Protein AF-A0A838EIT8-F1 (afdb_monomer_lite)

pLDDT: mean 84.23, std 12.79, range [41.88, 96.06]

Radius of gyration: 15.47 Å; chains: 1; bounding box: 29×15×52 Å

Sequence (64 aa):
MKNPVIYYAAIALGVIALIVGILYITGTLGVHHARGYAGLGVGLLLIIVGVVGMVISKPKAVAK

Structure (mmCIF, N/CA/C/O backbone):
data_AF-A0A838EIT8-F1
#
_entry.id   AF-A0A838EIT8-F1
#
loop_
_atom_site.group_PDB
_atom_site.id
_atom_site.type_symbol
_atom_site.label_atom_id
_atom_site.label_alt_id
_atom_site.label_comp_id
_atom_site.label_asym_id
_atom_site.label_entity_id
_atom_site.label_seq_id
_atom_site.pdbx_PDB_ins_code
_atom_site.Cartn_x
_atom_site.Cartn_y
_atom_site.Cartn_z
_atom_site.occupancy
_atom_site.B_iso_or_equiv
_atom_site.auth_seq_id
_atom_site.auth_comp_id
_atom_site.auth_asym_id
_atom_site.auth_atom_id
_atom_site.pdbx_PDB_model_num
ATOM 1 N N . MET A 1 1 ? -18.928 11.530 13.669 1.00 50.53 1 MET A N 1
ATOM 2 C CA . MET A 1 1 ? -19.191 10.073 13.691 1.00 50.53 1 MET A CA 1
ATOM 3 C C . MET A 1 1 ? -17.955 9.369 13.141 1.00 50.53 1 MET A C 1
ATOM 5 O O . MET A 1 1 ? -17.615 9.614 11.991 1.00 50.53 1 MET A O 1
ATOM 9 N N . LYS A 1 2 ? -17.214 8.595 13.949 1.00 62.03 2 LYS A N 1
ATOM 10 C CA . LYS A 1 2 ? -16.036 7.843 13.473 1.00 62.03 2 LYS A CA 1
ATOM 11 C C . LYS A 1 2 ? -16.544 6.658 12.650 1.00 62.03 2 LYS A C 1
ATOM 13 O O . LYS A 1 2 ? -16.961 5.666 13.234 1.00 62.03 2 LYS A O 1
ATOM 18 N N . ASN A 1 3 ? -16.611 6.794 11.325 1.00 72.50 3 ASN A N 1
ATOM 19 C CA . ASN A 1 3 ? -17.075 5.711 10.462 1.00 72.50 3 ASN A CA 1
ATOM 20 C C . ASN A 1 3 ? -15.914 4.729 10.220 1.00 72.50 3 ASN A C 1
ATOM 22 O O . ASN A 1 3 ? -14.979 5.086 9.499 1.00 72.50 3 ASN A O 1
ATOM 26 N N . PRO A 1 4 ? -15.942 3.512 10.795 1.00 73.75 4 PRO A N 1
ATOM 27 C CA . PRO A 1 4 ? -14.856 2.548 10.635 1.00 73.75 4 PRO A CA 1
ATOM 28 C C . PRO A 1 4 ? -14.613 2.175 9.166 1.00 73.75 4 PRO A C 1
ATOM 30 O O . PRO A 1 4 ? -13.486 1.841 8.806 1.00 73.75 4 PRO A O 1
ATOM 33 N N . VAL A 1 5 ? -15.628 2.311 8.303 1.00 83.81 5 VAL A N 1
ATOM 34 C CA . VAL A 1 5 ? -15.550 2.040 6.858 1.00 83.81 5 VAL A CA 1
ATOM 35 C C . VAL A 1 5 ? -14.471 2.883 6.167 1.00 83.81 5 VAL A C 1
ATOM 37 O O . VAL A 1 5 ? -13.802 2.383 5.268 1.00 83.81 5 VAL A O 1
ATOM 40 N N . ILE A 1 6 ? -14.232 4.123 6.613 1.00 86.12 6 ILE A N 1
ATOM 41 C CA . ILE A 1 6 ? -13.211 5.003 6.016 1.00 86.12 6 ILE A CA 1
ATOM 42 C C . ILE A 1 6 ? -11.802 4.423 6.185 1.00 86.12 6 ILE A C 1
ATOM 44 O O . ILE A 1 6 ? -10.999 4.494 5.258 1.00 86.12 6 ILE A O 1
ATOM 48 N N . TYR A 1 7 ? -11.501 3.812 7.334 1.00 87.00 7 TYR A N 1
ATOM 49 C CA . TYR A 1 7 ? -10.178 3.232 7.575 1.00 87.00 7 TYR A CA 1
ATOM 50 C C . TYR A 1 7 ? -9.948 1.981 6.724 1.00 87.00 7 TYR A C 1
ATOM 52 O O . TYR A 1 7 ? -8.869 1.819 6.161 1.00 87.00 7 TYR A O 1
ATOM 60 N N . TYR A 1 8 ? -10.971 1.137 6.559 1.00 87.00 8 TYR A N 1
ATOM 61 C CA . TYR A 1 8 ? -10.896 -0.010 5.649 1.00 87.00 8 TYR A CA 1
ATOM 62 C C . TYR A 1 8 ? -10.739 0.423 4.187 1.00 87.00 8 TYR A C 1
ATOM 64 O O . TYR A 1 8 ? -9.915 -0.143 3.472 1.00 87.00 8 TYR A O 1
ATOM 72 N N . ALA A 1 9 ? -11.470 1.456 3.756 1.00 88.81 9 ALA A N 1
ATOM 73 C CA . ALA A 1 9 ? -11.344 2.010 2.410 1.00 88.81 9 ALA A CA 1
ATOM 74 C C . ALA A 1 9 ? -9.942 2.591 2.157 1.00 88.81 9 ALA A C 1
ATOM 76 O O . ALA A 1 9 ? -9.350 2.321 1.115 1.00 88.81 9 ALA A O 1
ATOM 77 N N . ALA A 1 10 ? -9.377 3.325 3.123 1.00 91.31 10 ALA A N 1
ATOM 78 C CA . ALA A 1 10 ? -8.018 3.856 3.029 1.00 91.31 10 ALA A CA 1
ATOM 79 C C . ALA A 1 10 ? -6.971 2.739 2.892 1.00 91.31 10 ALA A C 1
ATOM 81 O O . ALA A 1 10 ? -6.086 2.831 2.044 1.00 91.31 10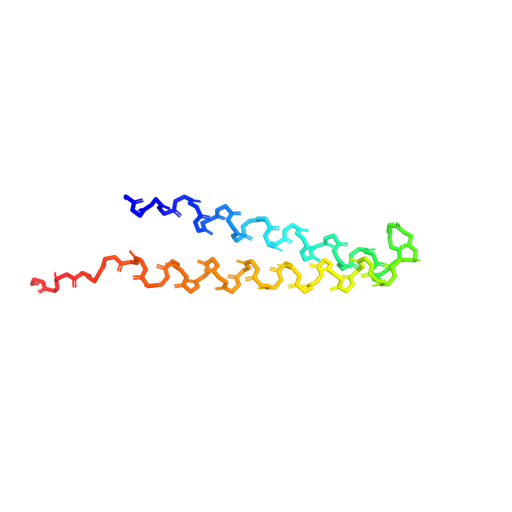 ALA A O 1
ATOM 82 N N . ILE A 1 11 ? -7.105 1.658 3.670 1.00 91.81 11 ILE A N 1
ATOM 83 C CA . ILE A 1 11 ? -6.213 0.495 3.574 1.00 91.81 11 ILE A CA 1
ATOM 84 C C . ILE A 1 11 ? -6.350 -0.175 2.203 1.00 91.81 11 ILE A C 1
ATOM 86 O O . ILE A 1 11 ? -5.340 -0.421 1.551 1.00 91.81 11 ILE A O 1
ATOM 90 N 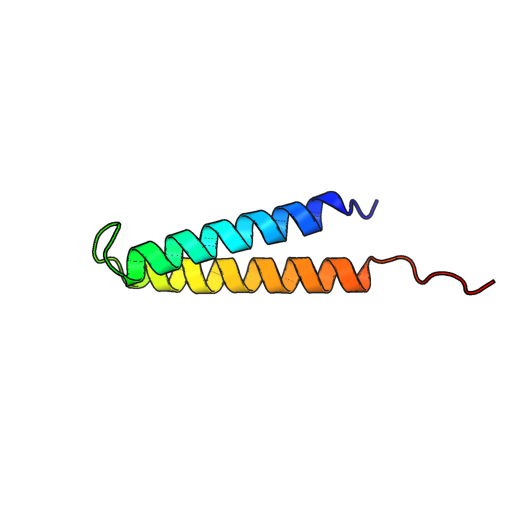N . ALA A 1 12 ? -7.576 -0.433 1.736 1.00 93.50 12 ALA A N 1
ATOM 91 C CA . ALA A 1 12 ? -7.813 -1.069 0.440 1.00 93.50 12 ALA A CA 1
ATOM 92 C C . ALA A 1 12 ? -7.223 -0.247 -0.719 1.00 93.50 12 ALA A C 1
ATOM 94 O O . ALA A 1 12 ? -6.518 -0.791 -1.568 1.00 93.50 12 ALA A O 1
ATOM 95 N N . LEU A 1 13 ? -7.437 1.073 -0.715 1.00 94.62 13 LEU A N 1
ATOM 96 C CA . LEU A 1 13 ? -6.839 1.981 -1.696 1.00 94.62 13 LEU A CA 1
ATOM 97 C C . LEU A 1 13 ? -5.310 2.002 -1.604 1.00 94.62 13 LEU A C 1
ATOM 99 O O . LEU A 1 13 ? -4.637 2.000 -2.633 1.00 94.62 13 LEU A O 1
ATOM 103 N N . GLY A 1 14 ? -4.755 1.974 -0.391 1.00 93.44 14 GLY A N 1
ATOM 104 C CA . GLY A 1 14 ? -3.311 1.917 -0.178 1.00 93.44 14 GLY A CA 1
ATOM 105 C C . GLY A 1 14 ? -2.675 0.636 -0.726 1.00 93.44 14 GLY A C 1
ATOM 106 O O . GLY A 1 14 ? -1.630 0.697 -1.371 1.00 93.44 14 GLY A O 1
ATOM 107 N N . VAL A 1 15 ? -3.334 -0.515 -0.555 1.00 96.06 15 VAL A N 1
ATOM 108 C CA . VAL A 1 15 ? -2.889 -1.798 -1.128 1.00 96.06 15 VAL A CA 1
ATOM 109 C C . VAL A 1 15 ? -2.916 -1.755 -2.657 1.00 96.06 15 VAL A C 1
ATOM 111 O O . VAL A 1 15 ? -1.943 -2.154 -3.293 1.00 96.06 15 VAL A O 1
ATOM 114 N N . ILE A 1 16 ? -3.984 -1.223 -3.258 1.00 96.00 16 ILE A N 1
ATOM 115 C CA . ILE A 1 16 ? -4.076 -1.066 -4.718 1.00 96.00 16 ILE A CA 1
ATOM 116 C C . ILE A 1 16 ? -2.949 -0.159 -5.231 1.00 96.00 16 ILE A C 1
ATOM 118 O O . ILE A 1 16 ? -2.263 -0.512 -6.190 1.00 96.00 16 ILE A O 1
ATOM 122 N N . ALA A 1 17 ? -2.712 0.979 -4.574 1.00 94.00 17 ALA A N 1
ATOM 123 C CA . ALA A 1 17 ? -1.639 1.901 -4.937 1.00 94.00 17 ALA A CA 1
ATOM 124 C C . ALA A 1 17 ? -0.243 1.258 -4.825 1.00 94.00 17 ALA A C 1
ATOM 126 O O . ALA A 1 17 ? 0.583 1.459 -5.716 1.00 94.00 17 ALA A O 1
ATOM 127 N N . LEU A 1 18 ? 0.005 0.435 -3.795 1.00 94.25 18 LEU A N 1
ATOM 128 C CA . LEU A 1 18 ? 1.242 -0.345 -3.667 1.00 94.25 18 LEU A CA 1
ATOM 129 C C . LEU A 1 18 ? 1.422 -1.313 -4.835 1.00 94.25 18 LEU A C 1
ATOM 131 O O . LEU A 1 18 ? 2.488 -1.331 -5.443 1.00 94.25 18 LEU A O 1
ATOM 135 N N . ILE A 1 19 ? 0.388 -2.093 -5.165 1.00 94.69 19 ILE A N 1
ATOM 136 C CA . ILE A 1 19 ? 0.438 -3.061 -6.269 1.00 94.69 19 ILE A CA 1
ATOM 137 C C . ILE A 1 19 ? 0.769 -2.341 -7.578 1.00 94.69 19 ILE A C 1
ATOM 139 O O . ILE A 1 19 ? 1.694 -2.736 -8.281 1.00 94.69 19 ILE A O 1
ATOM 143 N N . VAL A 1 20 ? 0.072 -1.244 -7.880 1.00 92.56 20 VAL A N 1
ATOM 144 C CA . VAL A 1 20 ? 0.330 -0.446 -9.087 1.00 92.56 20 VAL A CA 1
ATOM 145 C C . VAL A 1 20 ? 1.750 0.129 -9.080 1.00 92.56 20 VAL A C 1
ATOM 147 O O . VAL A 1 20 ? 2.436 0.072 -10.099 1.00 92.56 20 VAL A O 1
ATOM 150 N N . GLY A 1 21 ? 2.222 0.637 -7.938 1.00 90.38 21 GLY A N 1
ATOM 151 C CA . GLY A 1 21 ? 3.592 1.126 -7.779 1.00 90.38 21 GLY A CA 1
ATOM 152 C C . GLY A 1 21 ? 4.638 0.051 -8.084 1.00 90.38 21 GLY A C 1
ATOM 153 O O . GLY A 1 21 ? 5.573 0.304 -8.845 1.00 90.38 21 GLY A O 1
ATOM 154 N N . ILE A 1 22 ? 4.440 -1.166 -7.566 1.00 92.00 22 ILE A N 1
ATOM 155 C CA . ILE A 1 22 ? 5.304 -2.322 -7.839 1.00 92.00 22 ILE A CA 1
ATOM 156 C C . ILE A 1 22 ? 5.292 -2.653 -9.333 1.00 92.00 22 ILE A C 1
ATOM 158 O O . ILE A 1 22 ? 6.364 -2.762 -9.920 1.00 92.00 22 ILE A O 1
ATOM 162 N N . LEU A 1 23 ? 4.117 -2.730 -9.967 1.00 91.00 23 LEU A N 1
ATOM 163 C CA . LEU A 1 23 ? 3.990 -3.048 -11.397 1.00 91.00 23 LEU A CA 1
ATOM 164 C C . LEU A 1 23 ? 4.691 -2.027 -12.314 1.00 91.00 23 LEU A C 1
ATOM 166 O O . LE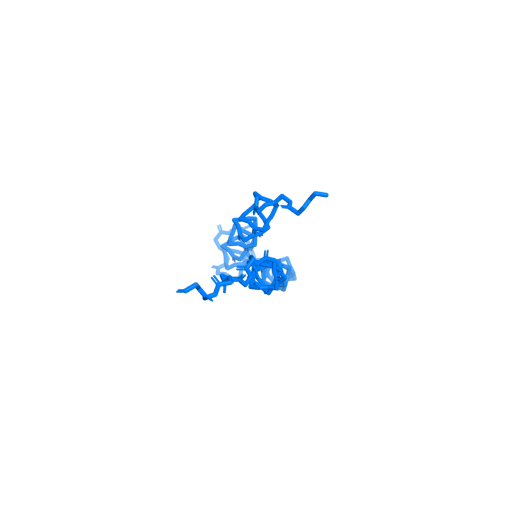U A 1 23 ? 5.185 -2.395 -13.382 1.00 91.00 23 LEU A O 1
ATOM 170 N N . TYR A 1 24 ? 4.759 -0.752 -11.915 1.00 91.19 24 TYR A N 1
ATOM 171 C CA . TYR A 1 24 ? 5.542 0.266 -12.628 1.00 91.19 24 TYR A CA 1
ATOM 172 C C . TYR A 1 24 ? 7.054 0.121 -12.413 1.00 91.19 24 TYR A C 1
ATOM 174 O O . TYR A 1 24 ? 7.825 0.408 -13.328 1.00 91.19 24 TYR A O 1
ATOM 182 N N . ILE A 1 25 ? 7.495 -0.315 -11.229 1.00 89.62 25 ILE A N 1
ATOM 183 C CA . ILE A 1 25 ? 8.919 -0.550 -10.929 1.00 89.62 25 ILE A CA 1
ATOM 184 C C . ILE A 1 25 ? 9.424 -1.807 -11.635 1.00 89.62 25 ILE A C 1
ATOM 186 O O . ILE A 1 25 ? 10.522 -1.802 -12.179 1.00 89.62 25 ILE A O 1
ATOM 190 N N . THR A 1 26 ? 8.615 -2.866 -11.681 1.00 90.50 26 THR A N 1
ATOM 191 C CA . THR A 1 26 ? 8.945 -4.112 -12.389 1.00 90.50 26 THR A CA 1
ATOM 192 C C . 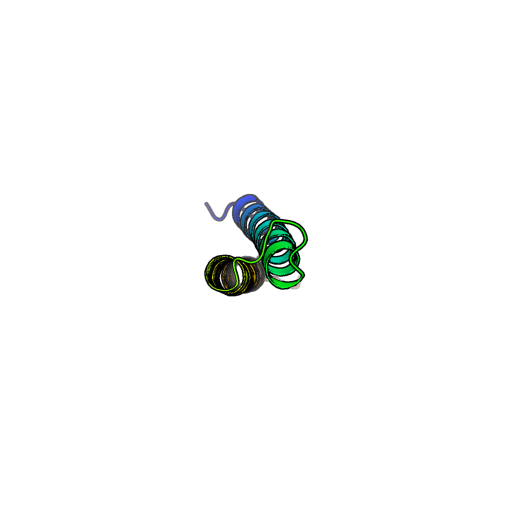THR A 1 26 ? 8.814 -3.986 -13.908 1.00 90.50 26 THR A C 1
ATOM 194 O O . THR A 1 26 ? 9.016 -4.964 -14.623 1.00 90.50 26 THR A O 1
ATOM 197 N N . GLY A 1 27 ? 8.456 -2.801 -14.418 1.00 84.56 27 GLY A N 1
ATOM 198 C CA . GLY A 1 27 ? 8.327 -2.519 -15.848 1.00 84.56 27 GLY A CA 1
ATOM 199 C C . GLY A 1 27 ? 7.116 -3.173 -16.519 1.00 84.56 27 GLY A C 1
ATOM 200 O O . GLY A 1 27 ? 6.977 -3.089 -17.736 1.00 84.56 27 GLY A O 1
ATOM 201 N N . THR A 1 28 ? 6.213 -3.787 -15.751 1.00 89.56 28 THR A N 1
ATOM 202 C CA . THR A 1 28 ? 5.027 -4.498 -16.258 1.00 89.56 28 THR A CA 1
ATOM 203 C C . THR A 1 28 ? 4.010 -3.548 -16.900 1.00 89.56 28 THR A C 1
ATOM 205 O O . THR A 1 28 ? 3.310 -3.934 -17.829 1.00 89.56 28 THR A O 1
ATOM 208 N N . LEU A 1 29 ? 3.963 -2.292 -16.446 1.00 84.00 29 LEU A N 1
ATOM 209 C CA . LEU A 1 29 ? 3.134 -1.215 -17.012 1.00 84.00 29 LEU A CA 1
ATOM 210 C C . LEU A 1 29 ? 3.957 -0.183 -17.808 1.00 84.00 29 LEU A C 1
ATOM 212 O O . LEU A 1 29 ? 3.521 0.951 -18.005 1.00 84.00 29 LEU A O 1
ATOM 216 N N . GLY A 1 30 ? 5.161 -0.563 -18.241 1.00 78.81 30 GLY A N 1
ATOM 217 C CA . GLY A 1 30 ? 6.150 0.346 -18.814 1.00 78.81 30 GLY A CA 1
ATOM 218 C C . GLY A 1 30 ? 7.077 0.952 -17.758 1.00 78.81 30 GLY A C 1
ATOM 219 O O . GLY A 1 30 ? 6.739 1.068 -16.577 1.00 78.81 30 GLY A O 1
ATOM 220 N N . VAL A 1 31 ? 8.286 1.320 -18.186 1.00 77.69 31 VAL A N 1
ATOM 221 C CA . VAL A 1 31 ? 9.362 1.787 -17.302 1.00 77.69 31 VAL A CA 1
ATOM 222 C C . VAL A 1 31 ? 9.107 3.243 -16.904 1.00 77.69 31 VAL A C 1
ATOM 224 O O . VAL A 1 31 ? 9.534 4.186 -17.566 1.00 77.69 31 VAL A O 1
ATOM 227 N N . HIS A 1 32 ? 8.386 3.431 -15.800 1.00 81.25 32 HIS A N 1
ATOM 228 C CA . HIS A 1 32 ? 8.077 4.747 -15.238 1.00 81.25 32 HIS A CA 1
ATOM 229 C C . HIS A 1 32 ? 8.420 4.792 -13.748 1.00 81.25 32 HIS A C 1
ATOM 231 O O . HIS A 1 32 ? 7.544 4.868 -12.886 1.00 81.25 32 HIS A O 1
ATOM 237 N N . HIS A 1 33 ? 9.720 4.779 -13.443 1.00 82.19 33 HIS A N 1
ATOM 238 C CA . HIS A 1 33 ? 10.237 4.656 -12.075 1.00 82.19 33 HIS A CA 1
ATOM 239 C C . HIS A 1 33 ? 9.676 5.731 -11.133 1.00 82.19 33 HIS A C 1
ATOM 241 O O . HIS A 1 33 ? 9.281 5.422 -10.014 1.00 82.19 33 HIS A O 1
ATOM 247 N N . ALA A 1 34 ? 9.546 6.977 -11.602 1.00 89.31 34 ALA A N 1
ATOM 248 C CA . ALA A 1 34 ? 8.971 8.066 -10.810 1.00 89.31 34 ALA A CA 1
ATOM 249 C C . ALA A 1 34 ? 7.521 7.784 -10.369 1.00 89.31 34 ALA A C 1
ATOM 251 O O . ALA A 1 34 ? 7.167 8.025 -9.217 1.00 89.31 34 ALA A O 1
ATOM 252 N N . ARG A 1 35 ? 6.689 7.225 -11.262 1.00 86.81 35 ARG A N 1
ATOM 253 C CA . ARG A 1 35 ? 5.302 6.836 -10.946 1.00 86.81 35 ARG A CA 1
ATOM 254 C C . ARG A 1 35 ? 5.262 5.629 -10.015 1.00 86.81 35 ARG A C 1
ATOM 256 O O . ARG A 1 35 ? 4.424 5.582 -9.121 1.00 86.81 35 ARG A O 1
ATOM 263 N N . GLY A 1 36 ? 6.197 4.698 -10.194 1.00 88.19 36 GLY A N 1
ATOM 264 C CA . GLY A 1 36 ? 6.392 3.554 -9.311 1.00 88.19 36 GLY A CA 1
ATOM 265 C C . GLY A 1 36 ? 6.693 3.964 -7.870 1.00 88.19 36 GLY A C 1
ATOM 266 O O . GLY A 1 36 ? 5.970 3.577 -6.953 1.00 88.19 36 GLY A O 1
ATOM 267 N N . TYR A 1 37 ? 7.696 4.824 -7.666 1.00 91.25 37 TYR A N 1
ATOM 268 C CA . TYR A 1 37 ? 8.040 5.344 -6.339 1.00 91.25 37 TYR A CA 1
ATOM 269 C C . TYR A 1 37 ? 6.926 6.201 -5.732 1.00 91.25 37 TYR A C 1
ATOM 271 O O . TYR A 1 37 ? 6.668 6.095 -4.534 1.00 91.25 37 TYR A O 1
ATOM 279 N N . ALA A 1 38 ? 6.226 7.001 -6.543 1.00 91.75 38 ALA A N 1
ATOM 280 C CA . ALA A 1 38 ? 5.059 7.748 -6.079 1.00 91.75 38 ALA A CA 1
ATOM 281 C C . ALA A 1 38 ? 3.935 6.809 -5.602 1.00 91.75 38 ALA A C 1
ATOM 283 O O . ALA A 1 38 ? 3.387 7.015 -4.522 1.00 91.75 38 ALA A O 1
ATOM 284 N N . GLY A 1 39 ? 3.633 5.749 -6.361 1.00 90.44 39 GLY A N 1
ATOM 285 C CA . GLY A 1 39 ? 2.649 4.732 -5.982 1.00 90.44 39 GLY A CA 1
ATOM 286 C C . GLY A 1 39 ? 3.029 3.996 -4.697 1.00 90.44 39 GLY A C 1
ATOM 287 O O . GLY A 1 39 ? 2.190 3.843 -3.810 1.00 90.44 39 GLY A O 1
ATOM 288 N N . LEU A 1 40 ? 4.307 3.625 -4.549 1.00 91.75 40 LEU A N 1
ATOM 289 C CA . LEU A 1 40 ? 4.819 3.030 -3.314 1.00 91.75 40 LEU A CA 1
ATOM 290 C C . LEU A 1 40 ? 4.675 3.972 -2.116 1.00 91.75 40 LEU A C 1
ATOM 292 O O . LEU A 1 40 ? 4.162 3.562 -1.077 1.00 91.75 40 LEU A O 1
ATOM 296 N N . GLY A 1 41 ? 5.098 5.230 -2.259 1.00 93.94 41 GLY A N 1
ATOM 297 C CA . GLY A 1 41 ? 5.035 6.219 -1.185 1.00 93.94 41 GLY A CA 1
ATOM 298 C C . GLY A 1 41 ? 3.601 6.497 -0.738 1.00 93.94 41 GLY A C 1
ATOM 299 O O . GLY A 1 41 ? 3.287 6.393 0.447 1.00 93.94 41 GLY A O 1
ATOM 300 N N . VAL A 1 42 ? 2.705 6.788 -1.686 1.00 94.19 42 VAL A N 1
ATOM 301 C CA . VAL A 1 42 ? 1.290 7.069 -1.392 1.00 94.19 42 VAL A CA 1
ATOM 302 C C . VAL A 1 42 ? 0.590 5.837 -0.817 1.00 94.19 42 VAL A C 1
ATOM 304 O O . VAL A 1 42 ? -0.135 5.956 0.172 1.00 94.19 42 VAL A O 1
ATOM 307 N N . GLY A 1 43 ? 0.827 4.654 -1.391 1.00 91.88 43 GLY A N 1
ATOM 308 C CA . GLY A 1 43 ? 0.240 3.405 -0.912 1.00 91.88 43 GLY A CA 1
ATOM 309 C C . GLY A 1 43 ? 0.653 3.077 0.522 1.00 91.88 43 GLY A C 1
ATOM 310 O O . GLY A 1 43 ? -0.200 2.781 1.360 1.00 91.88 43 GLY A O 1
ATOM 311 N N . LEU A 1 44 ? 1.944 3.223 0.834 1.00 95.81 44 LEU A N 1
ATOM 312 C CA . LEU A 1 44 ? 2.471 3.017 2.182 1.00 95.81 44 LEU A CA 1
ATOM 313 C C . LEU A 1 44 ? 1.845 3.994 3.190 1.00 95.81 44 LEU A C 1
ATOM 315 O O . LEU A 1 44 ? 1.397 3.575 4.258 1.00 95.81 44 LEU A O 1
ATOM 319 N N . LEU A 1 45 ? 1.764 5.284 2.846 1.00 94.88 45 LEU A N 1
ATOM 320 C CA . LEU A 1 45 ? 1.172 6.307 3.713 1.00 94.88 45 LEU A CA 1
ATOM 321 C C . LEU A 1 45 ? -0.310 6.035 4.001 1.00 94.88 45 LEU A C 1
ATOM 323 O O . LEU A 1 45 ? -0.732 6.122 5.154 1.00 94.88 45 LEU A O 1
ATOM 327 N N . LEU A 1 46 ? -1.090 5.663 2.982 1.00 92.62 46 LEU A N 1
ATOM 328 C CA . LEU A 1 46 ? -2.509 5.326 3.138 1.00 92.62 46 LEU A CA 1
ATOM 329 C C . LEU A 1 46 ? -2.722 4.130 4.069 1.00 92.62 46 LEU A C 1
ATOM 331 O O . LEU A 1 46 ? -3.610 4.171 4.922 1.00 92.62 46 LEU A O 1
ATOM 335 N N . ILE A 1 47 ? -1.888 3.094 3.951 1.00 92.31 47 ILE A N 1
ATOM 336 C CA . ILE A 1 47 ? -1.949 1.928 4.838 1.00 92.31 47 ILE A CA 1
ATOM 337 C C . ILE A 1 47 ? -1.612 2.331 6.272 1.00 92.31 47 ILE A C 1
ATOM 339 O O . ILE A 1 47 ? -2.363 1.985 7.183 1.00 92.31 47 ILE A O 1
ATOM 343 N N . ILE A 1 48 ? -0.533 3.091 6.486 1.00 93.19 48 ILE A N 1
ATOM 344 C CA . ILE A 1 48 ? -0.127 3.533 7.828 1.00 93.19 48 ILE A CA 1
ATOM 345 C C . ILE A 1 48 ? -1.244 4.354 8.478 1.00 93.19 48 ILE A C 1
ATOM 347 O O . ILE A 1 48 ? -1.670 4.039 9.589 1.00 93.19 48 ILE A O 1
ATOM 351 N N . VAL A 1 49 ? -1.766 5.369 7.785 1.00 91.19 49 VAL A N 1
ATOM 352 C CA . VAL A 1 49 ? -2.842 6.225 8.308 1.00 91.19 49 VAL A CA 1
ATOM 353 C C . VAL A 1 49 ? -4.116 5.420 8.561 1.00 91.19 49 VAL A C 1
ATOM 355 O O . VAL A 1 49 ? -4.761 5.604 9.593 1.00 91.19 49 VAL A O 1
ATOM 358 N N . GLY A 1 50 ? -4.468 4.497 7.663 1.00 87.75 50 GLY A N 1
ATOM 359 C CA . GLY A 1 50 ? -5.626 3.622 7.821 1.00 87.75 50 GLY A CA 1
ATOM 360 C C . GLY A 1 50 ? -5.517 2.718 9.052 1.00 87.75 50 GLY A C 1
ATOM 361 O O . GLY A 1 50 ? -6.443 2.665 9.862 1.00 87.75 50 GLY A O 1
ATOM 362 N N . VAL A 1 51 ? -4.370 2.061 9.241 1.00 89.06 51 VAL A N 1
ATOM 363 C CA . VAL A 1 51 ? -4.116 1.174 10.388 1.00 89.06 51 VAL A CA 1
ATOM 364 C C . VAL A 1 51 ? -4.074 1.963 11.696 1.00 89.06 51 VAL A C 1
ATOM 366 O O . VAL A 1 51 ? -4.781 1.617 12.643 1.00 89.06 51 VAL A O 1
ATOM 369 N N . VAL A 1 52 ? -3.300 3.050 11.753 1.00 89.44 52 VAL A N 1
ATOM 370 C CA . VAL A 1 52 ? -3.185 3.899 12.950 1.00 89.44 52 VAL A CA 1
ATOM 371 C C . VAL A 1 52 ? -4.542 4.500 13.315 1.00 89.44 52 VAL A C 1
ATOM 373 O O . VAL A 1 52 ? -4.970 4.425 14.468 1.00 89.44 52 VAL A O 1
ATOM 376 N N . GLY A 1 53 ? -5.265 5.031 12.328 1.00 85.44 53 GLY A N 1
ATOM 377 C CA . GLY A 1 53 ? -6.599 5.588 12.516 1.00 85.44 53 GLY A CA 1
ATOM 378 C C . GLY A 1 53 ? -7.600 4.560 13.042 1.00 85.44 53 GLY A C 1
ATOM 379 O O . GLY A 1 53 ? -8.399 4.882 13.925 1.00 85.44 53 GLY A O 1
ATOM 380 N N . MET A 1 54 ? -7.509 3.310 12.580 1.00 84.75 54 MET A N 1
ATOM 381 C CA . MET A 1 54 ? -8.320 2.209 13.093 1.00 84.75 54 MET A CA 1
ATOM 382 C C . MET A 1 54 ? -7.974 1.876 14.546 1.00 84.75 54 MET A C 1
ATOM 384 O O . MET A 1 54 ? -8.882 1.759 15.364 1.00 84.75 54 MET A O 1
ATOM 388 N N . VAL A 1 55 ? -6.689 1.761 14.897 1.00 84.88 55 VAL A N 1
ATOM 389 C CA . VAL A 1 55 ? -6.246 1.449 16.269 1.00 84.88 55 VAL A CA 1
ATOM 390 C C . VAL A 1 55 ? -6.704 2.521 17.259 1.00 84.88 55 VAL A C 1
ATOM 392 O O . VAL A 1 55 ? -7.257 2.183 18.302 1.00 84.88 55 VAL A O 1
ATOM 395 N N . ILE A 1 56 ? -6.551 3.802 16.914 1.00 84.19 56 ILE A N 1
ATOM 396 C CA . ILE A 1 56 ? -6.964 4.929 17.769 1.00 84.19 56 ILE A CA 1
ATOM 397 C C . ILE A 1 56 ? -8.496 5.027 17.875 1.00 84.19 56 ILE A C 1
ATOM 399 O O . ILE A 1 56 ? -9.035 5.511 18.873 1.00 84.19 56 ILE A O 1
ATOM 403 N N . SER A 1 57 ? -9.219 4.590 16.843 1.00 75.56 57 SER A N 1
ATOM 404 C CA . SER A 1 57 ? -10.680 4.690 16.789 1.00 75.56 57 SER A CA 1
ATOM 405 C C . SER A 1 57 ? -11.413 3.488 17.366 1.00 75.56 57 SER A C 1
ATOM 407 O O . SER A 1 57 ? -12.624 3.589 17.569 1.00 75.56 57 SER A O 1
ATOM 409 N N . LYS A 1 58 ? -10.720 2.380 17.657 1.00 68.56 58 LYS A N 1
ATOM 410 C CA . LYS A 1 58 ? -11.321 1.253 18.372 1.00 68.56 58 LYS A CA 1
ATOM 411 C C . LYS A 1 58 ? -11.834 1.755 19.728 1.00 68.56 58 LYS A C 1
ATOM 413 O O . LYS A 1 58 ? -11.048 2.319 20.494 1.00 68.56 58 LYS A O 1
ATOM 418 N N . PRO A 1 59 ? -13.131 1.589 20.046 1.00 62.22 59 PRO A N 1
ATOM 419 C CA . PRO A 1 59 ? -13.608 1.876 21.387 1.00 62.22 59 PRO A CA 1
ATOM 420 C C . PRO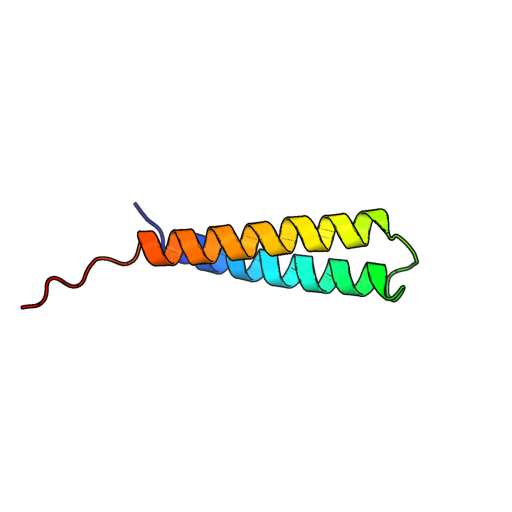 A 1 59 ? -12.811 1.001 22.355 1.00 62.22 59 PRO A C 1
ATOM 422 O O . PRO A 1 59 ? -12.732 -0.215 22.170 1.00 62.22 59 PRO A O 1
ATOM 425 N N . LYS A 1 60 ? -12.177 1.622 23.358 1.00 60.59 60 LYS A N 1
ATOM 426 C CA . LYS A 1 60 ? -11.612 0.872 24.481 1.00 60.59 60 LYS A CA 1
ATOM 427 C C . LYS A 1 60 ? -12.779 0.088 25.063 1.00 60.59 60 LYS A C 1
ATOM 429 O O . LYS A 1 60 ? -13.733 0.703 25.535 1.00 60.59 60 LYS A O 1
ATOM 434 N N . ALA A 1 61 ? -12.744 -1.238 24.956 1.00 57.47 61 ALA A N 1
ATOM 435 C CA . ALA A 1 61 ? -13.688 -2.070 25.676 1.00 57.47 61 ALA A CA 1
ATOM 436 C C . ALA A 1 61 ? -13.588 -1.644 27.143 1.00 57.47 61 ALA A C 1
ATOM 438 O O . ALA A 1 61 ? -12.515 -1.738 27.742 1.00 57.47 61 ALA A O 1
ATOM 439 N N . VAL A 1 62 ? -14.667 -1.077 27.685 1.00 54.62 62 VAL A N 1
ATOM 440 C CA . VAL A 1 62 ? -14.806 -0.931 29.129 1.00 54.62 62 VAL A CA 1
ATOM 441 C C . VAL A 1 62 ? -14.821 -2.366 29.627 1.00 54.62 62 VAL A C 1
ATOM 443 O O . VAL A 1 62 ? -15.798 -3.078 29.406 1.00 54.62 62 VAL A O 1
ATOM 446 N N . ALA A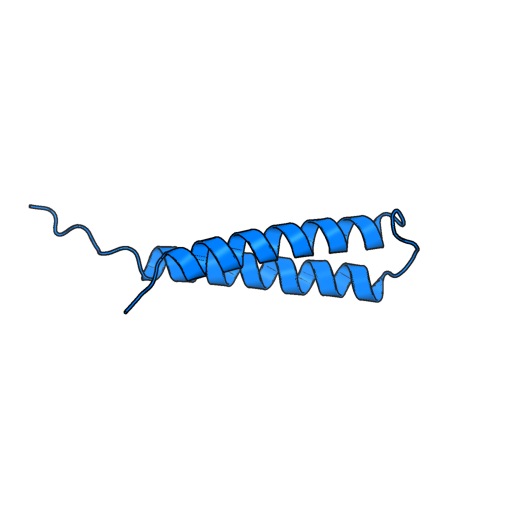 1 63 ? -13.684 -2.817 30.158 1.00 47.97 63 ALA A N 1
ATOM 447 C CA . ALA A 1 63 ? -13.598 -4.080 30.863 1.00 47.97 63 ALA A CA 1
ATOM 448 C C . ALA A 1 63 ? -14.661 -4.020 31.965 1.00 47.97 63 ALA A C 1
ATOM 450 O O . ALA A 1 63 ? -14.579 -3.167 32.850 1.00 47.97 63 ALA A O 1
ATOM 451 N N . LYS A 1 64 ? -15.710 -4.824 31.808 1.00 41.88 64 LYS A N 1
ATOM 452 C CA . LYS A 1 64 ? -16.734 -5.037 32.822 1.00 41.88 64 LYS A CA 1
ATOM 453 C C . LYS A 1 64 ? -16.359 -6.275 33.615 1.00 41.88 64 LYS A C 1
ATOM 455 O O . LYS A 1 64 ? -15.942 -7.255 32.959 1.00 41.88 64 LYS A O 1
#

Secondary structure (DSSP, 8-state):
---HHHHHHHHHHHHHHHHHHHHHHTTTT-S-HHHHHHHHHHHHHHHHHHHHHHHHHS------

Foldseek 3Di:
DLDLVQLVVLLVQLVVLQVVLVCCVVCVVHPDNVSSVVSNVSSVVSNVCSVVSNVVPPPPPPPD